Protein AF-A0A3R6ZWA8-F1 (afdb_monomer_lite)

Radius of gyration: 24.67 Å; chains: 1; bounding box: 67×27×70 Å

Sequence (132 aa):
EDQVEAARVEEAARVAAIAKQYEAEERKEELREALIERLQRSRCIEYLNSHHPLCNQCPIAGVCPGFQRDEIDPQLCQQCLHIKQSHNGQHRESNKAMGLDELQVLLERLHVTDDDLDLYIPDDELLIESRK

Structure (mmCIF, N/CA/C/O backbone):
data_AF-A0A3R6ZWA8-F1
#
_entry.id   AF-A0A3R6ZWA8-F1
#
loop_
_atom_site.group_PDB
_atom_site.id
_atom_site.type_symbol
_atom_site.label_atom_id
_atom_site.label_alt_id
_atom_site.label_comp_id
_atom_site.label_asym_id
_atom_site.label_entity_id
_atom_site.label_seq_id
_atom_site.pdbx_PDB_ins_code
_atom_site.Cartn_x
_atom_site.Cartn_y
_atom_site.Cartn_z
_atom_site.occupancy
_atom_site.B_iso_or_equiv
_atom_site.auth_seq_id
_atom_site.auth_comp_id
_atom_site.auth_asym_id
_atom_site.auth_atom_id
_atom_site.pdbx_PDB_model_num
ATOM 1 N N . GLU A 1 1 ? -38.901 3.199 45.612 1.00 59.00 1 GLU A N 1
ATOM 2 C CA . GLU A 1 1 ? -38.756 3.793 44.267 1.00 59.00 1 GLU A CA 1
ATOM 3 C C . GLU A 1 1 ? -37.300 4.187 44.008 1.00 59.00 1 GLU A C 1
ATOM 5 O O . GLU A 1 1 ? -36.741 3.699 43.036 1.00 59.00 1 GLU A O 1
ATOM 10 N N . ASP A 1 2 ? -36.630 4.864 44.946 1.00 65.00 2 ASP A N 1
ATOM 11 C CA . ASP A 1 2 ? -35.209 5.267 44.834 1.00 65.00 2 ASP A CA 1
ATOM 12 C C . ASP A 1 2 ? -34.190 4.149 44.532 1.00 65.00 2 ASP A C 1
ATOM 14 O O . ASP A 1 2 ? -33.236 4.369 43.792 1.00 65.00 2 ASP A O 1
ATOM 18 N N . GLN A 1 3 ? -34.375 2.932 45.058 1.00 69.75 3 GLN A N 1
ATOM 19 C CA . GLN A 1 3 ? -33.438 1.821 44.805 1.00 69.75 3 GLN A CA 1
ATOM 20 C C . GLN A 1 3 ? -33.517 1.277 43.370 1.00 69.75 3 GLN A C 1
ATOM 22 O O . GLN A 1 3 ? -32.524 0.785 42.843 1.00 69.75 3 GLN A O 1
ATOM 27 N N . VAL A 1 4 ? -34.687 1.373 42.730 1.00 75.75 4 VAL A N 1
ATOM 28 C CA . VAL A 1 4 ? -34.885 0.922 41.343 1.00 75.75 4 VAL A CA 1
ATOM 29 C C . VAL A 1 4 ? -34.286 1.942 40.376 1.00 75.75 4 VAL A C 1
ATOM 31 O O . VAL A 1 4 ? -33.677 1.560 39.380 1.00 75.75 4 VAL A O 1
ATOM 34 N N 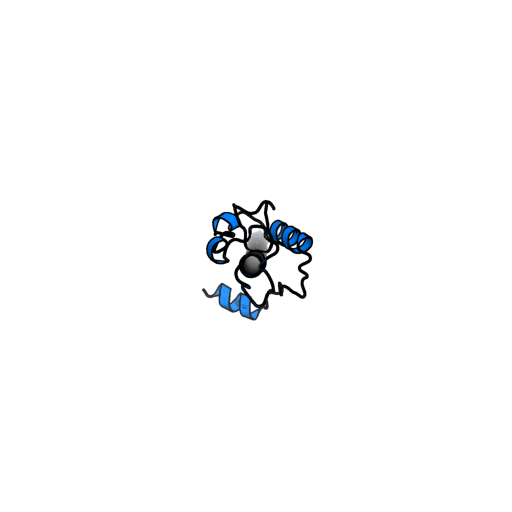. GLU A 1 5 ? -34.400 3.230 40.700 1.00 74.25 5 GLU A N 1
ATOM 35 C CA . GLU A 1 5 ? -33.794 4.308 39.918 1.00 74.25 5 GLU A CA 1
ATOM 36 C C . GLU A 1 5 ? -32.261 4.290 40.027 1.00 74.25 5 GLU A C 1
ATOM 38 O O . GLU A 1 5 ? -31.568 4.357 39.015 1.00 74.25 5 GLU A O 1
ATOM 43 N N . ALA A 1 6 ? -31.714 4.080 41.230 1.00 76.62 6 ALA A N 1
ATOM 44 C CA . ALA A 1 6 ? -30.271 3.931 41.431 1.00 76.62 6 ALA A CA 1
ATOM 45 C C . ALA A 1 6 ? -29.688 2.726 40.667 1.00 76.62 6 ALA A C 1
ATOM 47 O O . ALA A 1 6 ? -28.643 2.852 40.029 1.00 76.62 6 ALA A O 1
ATOM 48 N N . ALA A 1 7 ? -30.385 1.583 40.671 1.00 77.12 7 ALA A N 1
ATOM 49 C CA . ALA A 1 7 ? -29.972 0.398 39.918 1.00 77.12 7 ALA A CA 1
ATOM 50 C C . ALA A 1 7 ? -29.981 0.640 38.398 1.00 77.12 7 ALA A C 1
ATOM 52 O O . ALA A 1 7 ? -29.051 0.230 37.708 1.00 77.12 7 ALA A O 1
ATOM 53 N N . ARG A 1 8 ? -30.982 1.364 37.874 1.00 83.12 8 ARG A N 1
ATOM 54 C CA . ARG A 1 8 ? -31.050 1.740 36.451 1.00 83.12 8 ARG A CA 1
ATOM 55 C C . ARG A 1 8 ? -29.919 2.676 36.035 1.00 83.12 8 ARG A C 1
ATOM 57 O O . ARG A 1 8 ? -29.362 2.507 34.954 1.00 83.12 8 ARG A O 1
ATOM 64 N N . VAL A 1 9 ? -29.565 3.643 36.881 1.00 84.88 9 VAL A N 1
ATOM 65 C CA . VAL A 1 9 ? -28.446 4.562 36.622 1.00 84.88 9 VAL A CA 1
ATOM 66 C C . VAL A 1 9 ? -27.108 3.817 36.640 1.00 84.88 9 VAL A C 1
ATOM 68 O O . VAL A 1 9 ? -26.272 4.054 35.768 1.00 84.88 9 VAL A O 1
ATOM 71 N N . GLU A 1 10 ? -26.903 2.888 37.579 1.00 83.12 10 GLU A N 1
ATOM 72 C CA . GLU A 1 10 ? -25.687 2.065 37.623 1.00 83.12 10 GLU A CA 1
ATOM 73 C C . GLU A 1 10 ? -25.583 1.135 36.404 1.00 83.12 10 GLU A C 1
ATOM 75 O O . GLU A 1 10 ? -24.516 1.016 35.801 1.00 83.12 10 GLU A O 1
ATOM 80 N N . GLU A 1 11 ? -26.690 0.515 35.993 1.00 84.38 11 GLU A N 1
ATOM 81 C CA . GLU A 1 11 ? -26.741 -0.332 34.801 1.00 84.38 11 GLU A CA 1
ATOM 82 C C . GLU A 1 11 ? -26.462 0.473 33.524 1.00 84.38 11 GLU A C 1
ATOM 84 O O . GLU A 1 11 ? -25.617 0.074 32.721 1.00 84.38 11 GLU A O 1
ATOM 89 N N . ALA A 1 12 ? -27.062 1.657 33.376 1.00 88.31 12 ALA A N 1
ATOM 90 C CA . ALA A 1 12 ? -26.775 2.562 32.265 1.00 88.31 12 ALA A CA 1
ATOM 91 C C . ALA A 1 12 ? -25.298 3.000 32.239 1.00 88.31 12 ALA A C 1
ATOM 93 O O . ALA A 1 12 ? -24.682 3.033 31.173 1.00 88.31 12 ALA A O 1
ATOM 94 N N . ALA A 1 13 ? -24.701 3.281 33.403 1.00 88.25 13 ALA A N 1
ATOM 95 C CA . ALA A 1 13 ? -23.284 3.625 33.509 1.00 88.25 13 ALA A CA 1
ATOM 96 C C . ALA A 1 13 ? -22.370 2.452 33.113 1.00 88.25 13 ALA A C 1
ATOM 98 O O . ALA A 1 13 ? -21.368 2.660 32.426 1.00 88.25 13 ALA A O 1
ATOM 99 N N . ARG A 1 14 ? -22.722 1.216 33.493 1.00 86.19 14 ARG A N 1
ATOM 100 C CA . ARG A 1 14 ? -21.995 0.005 33.079 1.00 86.19 14 ARG A CA 1
ATOM 101 C C . ARG A 1 14 ? -22.095 -0.227 31.575 1.00 86.19 14 ARG A C 1
ATOM 103 O O . ARG A 1 14 ? -21.071 -0.461 30.942 1.00 86.19 14 ARG A O 1
ATOM 110 N N . VAL A 1 15 ? -23.289 -0.110 30.995 1.00 90.75 15 VAL A N 1
ATOM 111 C CA . VAL A 1 15 ? -23.496 -0.244 29.543 1.00 90.75 15 VAL A CA 1
ATOM 112 C C . VAL A 1 15 ? -22.692 0.810 28.779 1.00 90.75 15 VAL A C 1
ATOM 114 O O . VAL A 1 15 ? -22.002 0.474 27.820 1.00 90.75 15 VAL A O 1
ATOM 117 N N . ALA A 1 16 ? -22.696 2.064 29.238 1.00 89.00 16 ALA A N 1
ATOM 118 C CA . ALA A 1 16 ? -21.908 3.131 28.626 1.00 89.00 16 ALA A CA 1
ATOM 119 C C . ALA A 1 16 ? -20.390 2.893 28.746 1.00 89.00 16 ALA A C 1
ATOM 121 O O . ALA A 1 16 ? -19.644 3.157 27.802 1.00 89.00 16 ALA A O 1
ATOM 122 N N . ALA A 1 17 ? -19.918 2.372 29.884 1.00 88.44 17 ALA A N 1
ATOM 123 C CA . ALA A 1 17 ? -18.510 2.029 30.074 1.00 88.44 17 ALA A CA 1
ATOM 124 C C . ALA A 1 17 ? -18.064 0.892 29.142 1.00 88.44 17 ALA A C 1
ATOM 126 O O . ALA A 1 17 ? -16.982 0.971 28.562 1.00 88.44 17 ALA A O 1
ATOM 127 N N . ILE A 1 18 ? -18.910 -0.126 28.967 1.00 89.56 18 ILE A N 1
ATOM 128 C CA . ILE A 1 18 ? -18.672 -1.241 28.045 1.00 89.56 18 ILE A CA 1
ATOM 129 C C . ILE A 1 18 ? -18.631 -0.735 26.598 1.00 89.56 18 ILE A C 1
ATOM 131 O O . ILE A 1 18 ? -17.671 -1.019 25.888 1.00 89.56 18 ILE A O 1
ATOM 135 N N . ALA A 1 19 ? -19.609 0.072 26.176 1.00 90.62 19 ALA A N 1
ATOM 136 C CA . ALA A 1 19 ? -19.637 0.650 24.830 1.00 90.62 19 ALA A CA 1
ATOM 137 C C . ALA A 1 19 ? -18.364 1.458 24.529 1.00 90.62 19 ALA A C 1
ATOM 139 O O . ALA A 1 19 ? -17.725 1.261 23.500 1.00 90.62 19 ALA A O 1
ATOM 140 N N . LYS A 1 20 ? -17.925 2.287 25.482 1.00 89.75 20 LYS A N 1
ATOM 141 C CA . LYS A 1 20 ? -16.689 3.065 25.353 1.00 89.75 20 LYS A CA 1
ATOM 142 C C . LYS A 1 20 ? -15.435 2.190 25.243 1.00 89.75 20 LYS A C 1
ATOM 144 O O . LYS A 1 20 ? -14.480 2.588 24.581 1.00 89.75 20 LYS A O 1
ATOM 149 N N . GLN A 1 21 ? -15.402 1.036 25.912 1.00 86.50 21 GLN A N 1
ATOM 150 C CA . GLN A 1 21 ? -14.295 0.088 25.770 1.00 86.50 21 GLN A CA 1
ATOM 151 C C . GLN A 1 21 ? -14.280 -0.547 24.380 1.00 86.50 21 GLN A C 1
ATOM 153 O O . GLN A 1 21 ? -13.218 -0.585 23.767 1.00 86.50 21 GLN A O 1
ATOM 158 N N . TYR A 1 22 ? -15.435 -0.971 23.864 1.00 91.31 22 TYR A N 1
ATOM 159 C CA . TYR A 1 22 ? -15.530 -1.512 22.507 1.00 91.31 22 TYR A CA 1
ATOM 160 C C . TYR A 1 22 ? -15.108 -0.490 21.448 1.00 91.31 22 TYR A C 1
ATOM 162 O O . TYR A 1 22 ? -14.252 -0.802 20.630 1.00 91.31 22 TYR A O 1
ATOM 170 N N . GLU A 1 23 ? -15.599 0.751 21.527 1.00 91.00 23 GLU A N 1
ATOM 171 C CA . GLU A 1 23 ? -15.187 1.822 20.607 1.00 91.00 23 GLU A CA 1
ATOM 172 C C . GLU A 1 23 ? -13.674 2.096 20.658 1.00 91.00 23 GLU A C 1
ATOM 174 O O . GLU A 1 23 ? -13.062 2.460 19.656 1.00 91.00 23 GLU A O 1
ATOM 179 N N . ALA A 1 24 ? -13.053 1.973 21.835 1.00 88.00 24 ALA A N 1
ATOM 180 C CA . ALA A 1 24 ? -11.618 2.187 21.980 1.00 88.00 24 ALA A CA 1
ATOM 181 C C . ALA A 1 24 ? -10.791 1.049 21.364 1.00 88.00 24 ALA A C 1
ATOM 183 O O . ALA A 1 24 ? -9.708 1.319 20.848 1.00 88.00 24 ALA A O 1
ATOM 184 N N . GLU A 1 25 ? -11.270 -0.194 21.427 1.00 88.38 25 GLU A N 1
ATOM 185 C CA . GLU A 1 25 ? -10.618 -1.336 20.779 1.00 88.38 25 GLU A CA 1
ATOM 186 C C . GLU A 1 25 ? -10.812 -1.310 19.259 1.00 88.38 25 GLU A C 1
ATOM 188 O O . GLU A 1 25 ? -9.832 -1.460 18.536 1.00 88.38 25 GLU A O 1
ATOM 193 N N . GLU A 1 26 ? -12.015 -0.992 18.774 1.00 90.12 26 GLU A N 1
ATOM 194 C CA . GLU A 1 26 ? -12.303 -0.845 17.339 1.00 90.12 26 GLU A CA 1
ATOM 195 C C . GLU A 1 26 ? -11.378 0.195 16.689 1.00 90.12 26 GLU A C 1
ATOM 197 O O . GLU A 1 26 ? -10.696 -0.091 15.710 1.00 90.12 26 GLU A O 1
ATOM 202 N N . ARG A 1 27 ? -11.209 1.368 17.316 1.00 87.44 27 ARG A N 1
ATOM 203 C CA . ARG A 1 27 ? -10.265 2.387 16.819 1.00 87.44 27 ARG A CA 1
ATOM 204 C C . ARG A 1 27 ? -8.811 1.921 16.805 1.00 87.44 27 ARG A C 1
ATOM 206 O O . ARG A 1 27 ? -8.032 2.386 15.976 1.00 87.44 27 ARG A O 1
ATOM 213 N N . LYS A 1 28 ? -8.392 1.074 17.752 1.00 87.12 28 LYS A N 1
ATOM 214 C CA . LYS A 1 28 ? -7.022 0.529 17.749 1.00 87.12 28 LYS A CA 1
ATOM 215 C C . LYS A 1 28 ? -6.831 -0.443 16.593 1.00 87.12 28 LYS A C 1
ATOM 217 O O . LYS A 1 28 ? -5.755 -0.451 16.001 1.00 87.12 28 LYS A O 1
ATOM 222 N N . GLU A 1 29 ? -7.847 -1.245 16.300 1.00 88.19 29 GLU A N 1
ATOM 223 C CA . GLU A 1 29 ? -7.842 -2.182 15.184 1.00 88.19 29 GLU A CA 1
ATOM 224 C C . GLU A 1 29 ? -7.799 -1.436 13.846 1.00 88.19 29 GLU A C 1
ATOM 226 O O . GLU A 1 29 ? -6.872 -1.662 13.073 1.00 88.19 29 GLU A O 1
ATOM 231 N N . GLU A 1 30 ? -8.658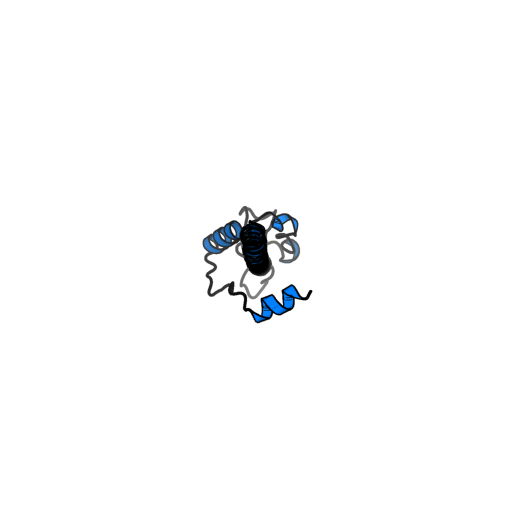 -0.430 13.648 1.00 89.12 30 GLU A N 1
ATOM 232 C CA . GLU A 1 30 ? -8.639 0.439 12.460 1.00 89.12 30 GLU A CA 1
ATOM 233 C C . GLU A 1 30 ? -7.265 1.096 12.237 1.00 89.12 30 GLU A C 1
ATOM 235 O O . GLU A 1 30 ? -6.740 1.131 11.122 1.00 89.12 30 GLU A O 1
ATOM 240 N N . LEU A 1 31 ? -6.641 1.610 13.304 1.00 88.81 31 LEU A N 1
ATOM 241 C CA . LEU A 1 31 ? -5.304 2.205 13.222 1.00 88.81 31 LEU A CA 1
ATOM 242 C C . LEU A 1 31 ? -4.230 1.174 12.863 1.00 88.81 31 LEU A C 1
ATOM 244 O O . LEU A 1 31 ? -3.288 1.503 12.138 1.00 88.81 31 LEU A O 1
ATOM 248 N N . ARG A 1 32 ? -4.350 -0.057 13.371 1.00 88.94 32 ARG A N 1
ATOM 249 C CA . ARG A 1 32 ? -3.424 -1.148 13.056 1.00 88.94 32 ARG A CA 1
ATOM 250 C C . ARG A 1 32 ? -3.552 -1.554 11.592 1.00 88.94 32 ARG A C 1
ATOM 252 O O . ARG A 1 32 ? -2.530 -1.663 10.920 1.00 88.94 32 ARG A O 1
ATOM 259 N N . GLU A 1 33 ? -4.770 -1.732 11.094 1.00 90.06 33 GLU A N 1
ATOM 260 C CA . GLU A 1 33 ? -5.032 -2.064 9.690 1.00 90.06 33 GLU A CA 1
ATOM 261 C C . GLU A 1 33 ? -4.517 -0.970 8.751 1.00 90.06 33 GLU A C 1
ATOM 263 O O . GLU A 1 33 ? -3.777 -1.259 7.811 1.00 90.06 33 GLU A O 1
ATOM 268 N N . ALA A 1 34 ? -4.794 0.300 9.064 1.00 89.06 34 ALA A N 1
ATOM 269 C CA . ALA A 1 34 ? -4.296 1.430 8.285 1.00 89.06 34 ALA A CA 1
ATOM 270 C C . ALA A 1 34 ? -2.757 1.501 8.261 1.00 89.06 34 ALA A C 1
ATOM 272 O O . ALA A 1 34 ? -2.158 1.891 7.253 1.00 89.06 34 ALA A O 1
ATOM 273 N N . LEU A 1 35 ? -2.094 1.128 9.362 1.00 89.75 35 LEU A N 1
ATOM 274 C CA . LEU A 1 35 ? -0.635 1.056 9.425 1.00 89.75 35 LEU A CA 1
ATOM 275 C C . LEU A 1 35 ? -0.088 -0.087 8.560 1.00 89.75 35 LEU A C 1
ATOM 277 O O . LEU A 1 35 ? 0.859 0.138 7.806 1.00 89.75 35 LEU A O 1
ATOM 281 N N . ILE A 1 36 ? -0.693 -1.276 8.637 1.00 91.69 36 ILE A N 1
ATOM 282 C CA . ILE A 1 36 ? -0.328 -2.432 7.805 1.00 91.69 36 ILE A CA 1
ATOM 283 C C . ILE A 1 36 ? -0.451 -2.066 6.326 1.00 91.69 36 ILE A C 1
ATOM 285 O O . ILE A 1 36 ? 0.522 -2.203 5.585 1.00 91.69 36 ILE A O 1
ATOM 289 N N . GLU A 1 37 ? -1.600 -1.526 5.911 1.00 90.62 37 GLU A N 1
ATOM 290 C CA . GLU A 1 37 ? -1.840 -1.139 4.520 1.00 90.62 37 GLU A CA 1
ATOM 291 C C . GLU A 1 37 ? -0.790 -0.123 4.051 1.00 90.62 37 GLU A C 1
ATOM 293 O O . GLU A 1 37 ? -0.194 -0.264 2.981 1.00 90.62 37 GLU A O 1
ATOM 298 N N . ARG A 1 38 ? -0.493 0.891 4.872 1.00 89.25 38 ARG A N 1
ATOM 299 C CA . ARG A 1 38 ? 0.527 1.895 4.556 1.00 89.25 38 ARG A CA 1
ATOM 300 C C . ARG A 1 38 ? 1.911 1.272 4.349 1.00 89.25 38 ARG A C 1
ATOM 302 O O . ARG A 1 38 ? 2.616 1.683 3.424 1.00 89.25 38 ARG A O 1
ATOM 309 N N . LEU A 1 39 ? 2.314 0.329 5.199 1.00 89.94 39 LEU A N 1
ATOM 310 C CA . LEU A 1 39 ? 3.620 -0.328 5.108 1.00 89.94 39 LEU A CA 1
ATOM 311 C C . LEU A 1 39 ? 3.703 -1.240 3.884 1.00 89.94 39 LEU A C 1
ATOM 313 O O . LEU A 1 39 ? 4.666 -1.145 3.121 1.00 89.94 39 LEU A O 1
ATOM 317 N N . GLN A 1 40 ? 2.662 -2.031 3.626 1.00 89.88 40 GLN A N 1
ATOM 318 C CA . GLN A 1 40 ? 2.555 -2.857 2.422 1.00 89.88 40 GLN A CA 1
ATOM 319 C C . GLN A 1 40 ? 2.654 -2.006 1.156 1.00 89.88 40 GLN A C 1
ATOM 321 O O . GLN A 1 40 ? 3.444 -2.302 0.260 1.00 89.88 40 GLN A O 1
ATOM 326 N N . ARG A 1 41 ? 1.938 -0.878 1.112 1.00 87.81 41 ARG A N 1
ATOM 327 C CA . ARG A 1 41 ? 2.031 0.079 0.003 1.00 87.81 41 ARG A CA 1
ATOM 328 C C . ARG A 1 41 ? 3.444 0.626 -0.167 1.00 87.81 41 ARG A C 1
ATOM 330 O O . ARG A 1 41 ? 3.905 0.733 -1.302 1.00 87.81 41 ARG A O 1
ATOM 337 N N . SER A 1 42 ? 4.136 0.955 0.928 1.00 86.06 42 SER A N 1
ATOM 338 C CA . SER A 1 42 ? 5.533 1.407 0.869 1.00 86.06 42 SER A CA 1
ATOM 339 C C . SER A 1 42 ? 6.424 0.355 0.215 1.00 86.06 42 SER A C 1
ATOM 341 O O . SER A 1 42 ? 7.133 0.675 -0.737 1.00 86.06 42 SER A O 1
ATOM 343 N N . ARG A 1 43 ? 6.318 -0.911 0.643 1.00 87.81 43 ARG A N 1
ATOM 344 C CA . ARG A 1 43 ? 7.098 -2.026 0.083 1.00 87.81 43 ARG A CA 1
ATOM 345 C C . ARG A 1 43 ? 6.821 -2.238 -1.405 1.00 87.81 43 ARG A C 1
ATOM 347 O O . ARG A 1 43 ? 7.766 -2.321 -2.189 1.00 87.81 43 ARG A O 1
ATOM 354 N N . CYS A 1 44 ? 5.551 -2.231 -1.819 1.00 85.81 44 CYS A N 1
ATOM 355 C CA . CYS A 1 44 ? 5.176 -2.295 -3.236 1.00 85.81 44 CYS A CA 1
ATOM 356 C C . CYS A 1 44 ? 5.841 -1.175 -4.046 1.00 85.81 44 CYS A C 1
ATOM 358 O O . CYS A 1 44 ? 6.447 -1.418 -5.089 1.00 85.81 44 CYS A O 1
ATOM 360 N N . ILE A 1 45 ? 5.749 0.068 -3.565 1.00 81.56 45 ILE A N 1
ATOM 361 C CA . ILE A 1 45 ? 6.304 1.240 -4.251 1.00 81.56 45 ILE A CA 1
ATOM 362 C C . ILE A 1 45 ? 7.836 1.170 -4.320 1.00 81.56 45 ILE A C 1
ATOM 364 O O . ILE A 1 45 ? 8.421 1.490 -5.357 1.00 81.56 45 ILE A O 1
ATOM 368 N N . GLU A 1 46 ? 8.501 0.761 -3.242 1.00 81.50 46 GLU A N 1
ATOM 369 C CA . GLU A 1 46 ? 9.957 0.596 -3.190 1.00 81.50 46 GLU A CA 1
ATOM 370 C C . GLU A 1 46 ? 10.443 -0.472 -4.172 1.00 81.50 46 GLU A C 1
ATOM 372 O O . GLU A 1 46 ? 11.402 -0.240 -4.919 1.00 81.50 46 GLU A O 1
ATOM 377 N N . TYR A 1 47 ? 9.744 -1.606 -4.242 1.00 83.12 47 TYR A N 1
ATOM 378 C CA . TYR A 1 47 ? 10.052 -2.661 -5.197 1.00 83.12 47 TYR A CA 1
ATOM 379 C C . TYR A 1 47 ? 9.859 -2.200 -6.637 1.00 83.12 47 TYR A C 1
ATOM 381 O O . TYR A 1 47 ? 10.773 -2.359 -7.450 1.00 83.12 47 TYR A O 1
ATOM 389 N N . LEU A 1 48 ? 8.717 -1.577 -6.949 1.00 79.44 48 LEU A N 1
ATOM 390 C CA . LEU A 1 48 ? 8.428 -1.059 -8.285 1.00 79.44 48 LEU A CA 1
ATOM 391 C C . LEU A 1 48 ? 9.468 -0.020 -8.712 1.00 79.44 48 LEU A C 1
ATOM 393 O O . LEU A 1 48 ? 10.001 -0.103 -9.811 1.00 79.44 48 LEU A O 1
ATOM 397 N N . ASN A 1 49 ? 9.854 0.907 -7.833 1.00 75.94 49 ASN A N 1
ATOM 398 C CA . ASN A 1 49 ? 10.931 1.856 -8.130 1.00 75.94 49 ASN A CA 1
ATOM 399 C C . ASN A 1 49 ? 12.286 1.173 -8.385 1.00 75.94 49 ASN A C 1
ATOM 401 O O . ASN A 1 49 ? 13.099 1.691 -9.150 1.00 75.94 49 ASN A O 1
ATOM 405 N N . SER A 1 50 ? 12.552 0.041 -7.735 1.00 76.06 50 SER A N 1
ATOM 406 C CA . SER A 1 50 ? 13.844 -0.644 -7.825 1.00 76.06 50 SER A CA 1
ATOM 407 C C . SER A 1 50 ? 13.953 -1.545 -9.057 1.00 76.06 50 SER A C 1
ATOM 409 O O . SER A 1 50 ? 15.008 -1.578 -9.697 1.00 76.06 50 SER A O 1
ATOM 411 N N . HIS A 1 51 ? 12.866 -2.234 -9.410 1.00 76.31 51 HIS A N 1
ATOM 412 C CA . HIS A 1 51 ? 12.847 -3.291 -10.429 1.00 76.31 51 HIS A CA 1
ATOM 413 C C . HIS A 1 51 ? 12.087 -2.885 -11.697 1.00 76.31 51 HIS A C 1
ATOM 415 O O . HIS A 1 51 ? 12.469 -3.274 -12.800 1.00 76.31 51 HIS A O 1
ATOM 421 N N . HIS A 1 52 ? 11.061 -2.048 -11.551 1.00 74.25 52 HIS A N 1
ATOM 422 C CA . HIS A 1 52 ? 10.104 -1.700 -12.600 1.00 74.25 52 HIS A CA 1
ATOM 423 C C . HIS A 1 52 ? 9.811 -0.188 -12.677 1.00 74.25 52 HIS A C 1
ATOM 425 O O . HIS A 1 52 ? 8.649 0.227 -12.677 1.00 74.25 52 HIS A O 1
ATOM 431 N N . PRO A 1 53 ? 10.838 0.679 -12.721 1.00 70.94 53 PRO A N 1
ATOM 432 C CA . PRO A 1 53 ? 10.639 2.103 -12.493 1.00 70.94 53 PRO A CA 1
ATOM 433 C C . PRO A 1 53 ? 9.853 2.768 -13.621 1.00 70.94 53 PRO A C 1
ATOM 435 O O . PRO A 1 53 ? 10.094 2.516 -14.797 1.00 70.94 53 PRO A O 1
ATOM 438 N N . LEU A 1 54 ? 8.952 3.686 -13.290 1.00 69.88 54 LEU A N 1
ATOM 439 C CA . LEU A 1 54 ? 8.169 4.389 -14.303 1.00 69.88 54 LEU A CA 1
ATOM 440 C C . LEU A 1 54 ? 9.056 5.290 -15.190 1.00 69.88 54 LEU A C 1
ATOM 442 O O . LEU A 1 54 ? 10.011 5.921 -14.731 1.00 69.88 54 LEU A O 1
ATOM 446 N N . CYS A 1 55 ? 8.744 5.330 -16.487 1.00 69.44 55 CYS A N 1
ATOM 447 C CA . CYS A 1 55 ? 9.432 6.172 -17.459 1.00 69.44 55 CYS A CA 1
ATOM 448 C C . CYS A 1 55 ? 8.411 6.869 -18.359 1.00 69.44 55 CYS A C 1
ATOM 450 O O . CYS A 1 55 ? 7.792 6.237 -19.209 1.00 69.44 55 CYS A O 1
ATOM 452 N N . ASN A 1 56 ? 8.292 8.190 -18.237 1.00 67.50 56 ASN A N 1
ATOM 453 C CA . ASN A 1 56 ? 7.409 9.012 -19.083 1.00 67.50 56 ASN A CA 1
ATOM 454 C C . ASN A 1 56 ? 7.763 9.010 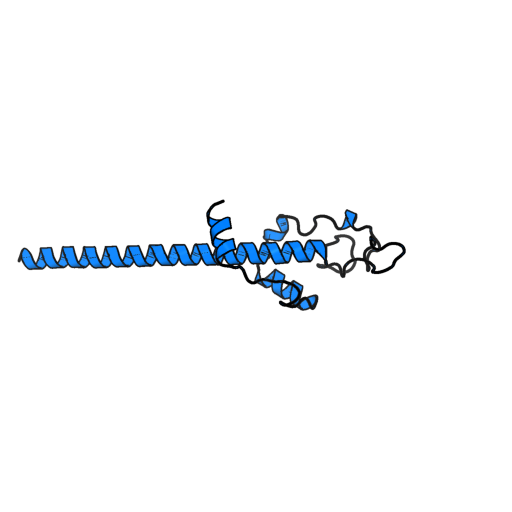-20.582 1.00 67.50 56 ASN A C 1
ATOM 456 O O . ASN A 1 56 ? 7.021 9.556 -21.393 1.00 67.50 56 ASN A O 1
ATOM 460 N N . GLN A 1 57 ? 8.922 8.461 -20.945 1.00 67.56 57 GLN A N 1
ATOM 461 C CA . GLN A 1 57 ? 9.387 8.344 -22.327 1.00 67.56 57 GLN A CA 1
ATOM 462 C C . GLN A 1 57 ? 9.306 6.902 -22.840 1.00 67.56 57 GLN A C 1
ATOM 464 O O . GLN A 1 57 ? 9.602 6.655 -24.008 1.00 67.56 57 GLN A O 1
ATOM 469 N N . CYS A 1 58 ? 8.924 5.945 -21.986 1.00 67.44 58 CYS A N 1
ATOM 470 C CA . CYS A 1 58 ? 8.698 4.581 -22.431 1.00 67.44 58 CYS A CA 1
ATOM 471 C C . CYS A 1 58 ? 7.422 4.508 -23.281 1.00 67.44 58 CYS A C 1
ATOM 473 O O . CYS A 1 58 ? 6.404 5.094 -22.914 1.00 67.44 58 CYS A O 1
ATOM 475 N N . PRO A 1 59 ? 7.443 3.732 -24.378 1.00 65.62 59 PRO A N 1
ATOM 476 C CA . PRO A 1 59 ? 6.248 3.470 -25.178 1.00 65.62 59 PRO A CA 1
ATOM 477 C C . PRO A 1 59 ? 5.212 2.618 -24.424 1.00 65.62 59 PRO A C 1
ATOM 479 O O . PRO A 1 59 ? 4.042 2.600 -24.798 1.00 65.62 59 PRO A O 1
ATOM 482 N N . ILE A 1 60 ? 5.629 1.925 -23.358 1.00 64.81 60 ILE A N 1
ATOM 483 C CA . ILE A 1 60 ? 4.740 1.193 -22.453 1.00 64.81 60 ILE A CA 1
ATOM 484 C C . ILE A 1 60 ? 4.235 2.160 -21.383 1.00 64.81 60 ILE A C 1
ATOM 486 O O . ILE A 1 60 ? 4.997 2.622 -20.533 1.00 64.81 60 ILE A O 1
ATOM 490 N N . ALA A 1 61 ? 2.937 2.450 -21.427 1.00 55.91 61 ALA A N 1
ATOM 491 C CA . ALA A 1 61 ? 2.272 3.222 -20.393 1.00 55.91 61 ALA A CA 1
ATOM 492 C C . ALA A 1 61 ? 2.215 2.418 -19.084 1.00 55.91 61 ALA A C 1
ATOM 494 O O . ALA A 1 61 ? 1.715 1.295 -19.054 1.00 55.91 61 ALA A O 1
ATOM 495 N N . GLY A 1 62 ? 2.693 3.017 -17.995 1.00 58.12 62 GLY A N 1
ATOM 496 C CA . GLY A 1 62 ? 2.423 2.557 -16.632 1.00 58.12 62 GLY A CA 1
ATOM 497 C C . GLY A 1 62 ? 3.564 1.816 -15.943 1.00 58.12 62 GLY A C 1
ATOM 498 O O . GLY A 1 62 ? 3.748 2.047 -14.754 1.00 58.12 62 GLY A O 1
ATOM 499 N N . VAL A 1 63 ? 4.360 0.988 -16.635 1.00 62.72 63 VAL A N 1
ATOM 500 C CA . VAL A 1 63 ? 5.459 0.243 -15.988 1.00 62.72 63 VAL A CA 1
ATOM 501 C C . VAL A 1 63 ? 6.598 -0.095 -16.951 1.00 62.72 63 VAL A C 1
ATOM 503 O O . VAL A 1 63 ? 6.366 -0.588 -18.054 1.00 62.72 63 VAL A O 1
ATOM 506 N N . CYS A 1 64 ? 7.844 0.133 -16.529 1.00 68.75 64 CYS A N 1
ATOM 507 C CA . CYS A 1 64 ? 9.028 -0.297 -17.271 1.00 68.75 64 CYS A CA 1
ATOM 508 C C . CYS A 1 64 ? 9.360 -1.774 -16.984 1.00 68.75 64 CYS A C 1
ATOM 510 O O . CYS A 1 64 ? 9.377 -2.173 -15.819 1.00 68.75 64 CYS A O 1
ATOM 512 N N . PRO A 1 65 ? 9.726 -2.583 -17.996 1.00 70.25 65 PRO A N 1
ATOM 513 C CA . PRO A 1 65 ? 10.167 -3.969 -17.791 1.00 70.25 65 PRO A CA 1
ATOM 514 C C . PRO A 1 65 ? 11.569 -4.095 -17.162 1.00 70.25 65 PRO A C 1
ATOM 516 O O . PRO A 1 65 ? 12.083 -5.201 -17.022 1.00 70.25 65 PRO A O 1
ATOM 519 N N . GLY A 1 66 ? 12.191 -2.977 -16.779 1.00 72.44 66 GLY A N 1
ATOM 520 C CA . GLY A 1 66 ? 13.481 -2.940 -16.099 1.00 72.44 66 GLY A CA 1
ATOM 521 C C . GLY A 1 66 ? 14.655 -2.661 -17.039 1.00 72.44 66 GLY A C 1
ATOM 522 O O . GLY A 1 66 ? 14.501 -2.121 -18.140 1.00 72.44 66 GLY A O 1
ATOM 523 N N . PHE A 1 67 ? 15.856 -3.001 -16.575 1.00 76.31 67 PHE A N 1
ATOM 524 C CA . PHE A 1 67 ? 17.120 -2.696 -17.249 1.00 76.31 67 PHE A CA 1
ATOM 525 C C . PHE A 1 67 ? 17.701 -3.917 -17.959 1.00 76.31 67 PHE A C 1
ATOM 527 O O . PHE A 1 67 ? 17.362 -5.064 -17.649 1.00 76.31 67 PHE A O 1
ATOM 534 N N . GLN A 1 68 ? 18.535 -3.676 -18.967 1.00 74.62 68 GLN A N 1
ATOM 535 C CA . GLN A 1 68 ? 19.232 -4.730 -19.689 1.00 74.62 68 GLN A CA 1
ATOM 536 C C . GLN A 1 68 ? 20.104 -5.541 -18.721 1.00 74.62 68 GLN A C 1
ATOM 538 O O . GLN A 1 68 ? 20.717 -4.996 -17.808 1.00 74.62 68 GLN A O 1
ATOM 543 N N . ARG A 1 69 ? 20.140 -6.864 -18.916 1.00 67.12 69 ARG A N 1
ATOM 544 C CA . ARG A 1 69 ? 20.980 -7.792 -18.136 1.00 67.12 69 ARG A CA 1
ATOM 545 C C . ARG A 1 69 ? 22.400 -7.934 -18.706 1.00 67.12 69 ARG A C 1
ATOM 547 O O . ARG A 1 69 ? 23.138 -8.799 -18.255 1.00 67.12 69 ARG A O 1
ATOM 554 N N . ASP A 1 70 ? 22.734 -7.154 -19.731 1.00 66.69 70 ASP A N 1
ATOM 555 C CA . ASP A 1 70 ? 23.965 -7.302 -20.507 1.00 66.69 70 ASP A CA 1
ATOM 556 C C . ASP A 1 70 ? 25.200 -6.853 -19.707 1.00 66.69 70 ASP A C 1
ATOM 558 O O . ASP A 1 70 ? 25.116 -5.927 -18.898 1.00 66.69 70 ASP A O 1
ATOM 562 N N . GLU A 1 71 ? 26.351 -7.489 -19.943 1.00 58.28 71 GLU A N 1
ATOM 563 C CA . GLU A 1 71 ? 27.606 -7.194 -19.224 1.00 58.28 71 GLU A CA 1
ATOM 564 C C . GLU A 1 71 ? 28.199 -5.832 -19.614 1.00 58.28 71 GLU A C 1
ATOM 566 O O . GLU A 1 71 ? 29.013 -5.271 -18.881 1.00 58.28 71 GLU A O 1
ATOM 571 N N . ILE A 1 72 ? 27.789 -5.302 -20.769 1.00 62.56 72 ILE A N 1
ATOM 572 C CA . ILE A 1 72 ? 28.368 -4.098 -21.369 1.00 62.56 72 ILE A CA 1
ATOM 573 C C . ILE A 1 72 ? 27.733 -2.825 -20.795 1.00 62.56 72 ILE A C 1
ATOM 575 O O . ILE A 1 72 ? 28.463 -1.892 -20.479 1.00 62.56 72 ILE A O 1
ATOM 579 N N . ASP A 1 73 ? 26.406 -2.787 -20.617 1.00 60.19 73 ASP A N 1
ATOM 580 C CA . ASP A 1 73 ? 25.700 -1.608 -20.090 1.00 60.19 73 ASP A CA 1
ATOM 581 C C . ASP A 1 73 ? 24.382 -1.982 -19.368 1.00 60.19 73 ASP A C 1
ATOM 583 O O . ASP A 1 73 ? 23.278 -1.725 -19.863 1.00 60.19 73 ASP A O 1
ATOM 587 N N . PRO A 1 74 ? 24.447 -2.520 -18.133 1.00 64.50 74 PRO A N 1
ATOM 588 C CA . PRO A 1 74 ? 23.262 -2.907 -17.353 1.00 64.50 74 PRO A CA 1
ATOM 589 C C . PRO A 1 74 ? 22.423 -1.709 -16.862 1.00 64.50 74 PRO A C 1
ATOM 591 O O . PRO A 1 74 ? 21.496 -1.858 -16.067 1.00 64.50 74 PRO A O 1
ATOM 594 N N . GLN A 1 75 ? 22.764 -0.489 -17.287 1.00 72.12 75 GLN A N 1
ATOM 595 C CA . GLN A 1 75 ? 22.104 0.748 -16.873 1.00 72.12 75 GLN A CA 1
ATOM 596 C C . GLN A 1 75 ? 21.029 1.227 -17.854 1.00 72.12 75 GLN A C 1
ATOM 598 O O . GLN A 1 75 ? 20.325 2.184 -17.524 1.00 72.12 75 GLN A O 1
ATOM 603 N N . LEU A 1 76 ? 20.889 0.608 -19.032 1.00 76.31 76 LEU A N 1
ATOM 604 C CA . LEU A 1 76 ? 19.899 1.011 -20.034 1.00 76.31 76 LEU A CA 1
ATOM 605 C C . LEU A 1 76 ? 18.586 0.250 -19.867 1.00 76.31 76 LEU A C 1
ATOM 607 O O . LEU A 1 76 ? 18.570 -0.953 -19.621 1.00 76.31 76 LEU A O 1
ATOM 611 N N . CYS A 1 77 ? 17.465 0.951 -19.998 1.00 77.62 77 CYS A N 1
ATOM 612 C CA . CYS A 1 77 ? 16.142 0.334 -19.998 1.00 77.62 77 CYS A CA 1
ATOM 613 C C . CYS A 1 77 ? 15.956 -0.591 -21.201 1.00 77.62 77 CYS A C 1
ATOM 615 O O . CYS A 1 77 ? 16.329 -0.240 -22.317 1.00 77.62 77 CYS A O 1
ATOM 617 N N . GLN A 1 78 ? 15.302 -1.737 -20.999 1.00 77.06 78 GLN A N 1
ATOM 618 C CA . GLN A 1 78 ? 15.063 -2.716 -22.065 1.00 77.06 78 GLN A CA 1
ATOM 619 C C . GLN A 1 78 ? 14.168 -2.198 -23.204 1.00 77.06 78 GLN A C 1
ATOM 621 O O . GLN A 1 78 ? 14.185 -2.778 -24.284 1.00 77.06 78 GLN A O 1
ATOM 626 N N . GLN A 1 79 ? 13.386 -1.135 -22.976 1.00 78.38 79 GLN A N 1
ATOM 627 C CA . GLN A 1 79 ? 12.423 -0.611 -23.954 1.00 78.38 79 GLN A CA 1
ATOM 628 C C . GLN A 1 79 ? 12.787 0.760 -24.515 1.00 78.38 79 GLN A C 1
ATOM 630 O O . GLN A 1 79 ? 12.815 0.932 -25.729 1.00 78.38 79 GLN A O 1
ATOM 635 N N . CYS A 1 80 ? 13.059 1.750 -23.662 1.00 76.56 80 CYS A N 1
ATOM 636 C CA . CYS A 1 80 ? 13.390 3.101 -24.126 1.00 76.56 80 CYS A CA 1
ATOM 637 C C . CYS A 1 80 ? 14.893 3.339 -24.310 1.00 76.56 80 CYS A C 1
ATOM 639 O O . CYS A 1 80 ? 15.267 4.398 -24.802 1.00 76.56 80 CYS A O 1
ATOM 641 N N . LEU A 1 81 ? 15.751 2.391 -23.902 1.00 77.94 81 LEU A N 1
ATOM 642 C CA . LEU A 1 81 ? 17.217 2.487 -23.962 1.00 77.94 81 LEU A CA 1
ATOM 643 C C . LEU A 1 81 ? 17.806 3.718 -23.249 1.00 77.94 81 LEU A C 1
ATOM 645 O O . LEU A 1 81 ? 18.964 4.067 -23.460 1.00 77.94 81 LEU A O 1
ATOM 649 N N . HIS A 1 82 ? 17.039 4.377 -22.378 1.00 77.00 82 HIS A N 1
ATOM 650 C CA . HIS A 1 82 ? 17.545 5.458 -21.539 1.00 77.00 82 HIS A CA 1
ATOM 651 C C . HIS A 1 82 ? 18.219 4.921 -20.282 1.00 77.00 82 HIS A C 1
ATOM 653 O O . HIS A 1 82 ? 17.864 3.859 -19.762 1.00 77.00 82 HIS A O 1
ATOM 659 N N . ILE A 1 83 ? 19.154 5.712 -19.761 1.00 76.88 83 ILE A N 1
ATOM 660 C CA . ILE A 1 83 ? 19.888 5.403 -18.537 1.00 76.88 83 ILE A CA 1
ATOM 661 C C . ILE A 1 83 ? 18.953 5.322 -17.320 1.00 76.88 83 ILE A C 1
ATOM 663 O O . ILE A 1 83 ? 17.937 6.018 -17.227 1.00 76.88 83 ILE A O 1
ATOM 667 N N . LYS A 1 84 ? 19.330 4.510 -16.330 1.00 73.00 84 LYS A N 1
ATOM 668 C CA . LYS A 1 84 ? 18.616 4.335 -15.053 1.00 73.00 84 LYS A CA 1
ATOM 669 C C . LYS A 1 84 ? 18.309 5.645 -14.336 1.00 73.00 84 LYS A C 1
ATOM 671 O O . LYS A 1 84 ? 17.248 5.787 -13.744 1.00 73.00 84 LYS A O 1
ATOM 676 N N . GLN A 1 85 ? 19.172 6.649 -14.461 1.00 72.44 85 GLN A N 1
ATOM 677 C CA . GLN A 1 85 ? 18.927 7.965 -13.865 1.00 72.44 85 GLN A CA 1
ATOM 678 C C . GLN A 1 85 ? 17.693 8.671 -14.448 1.00 72.44 85 GLN A C 1
ATOM 680 O O . GLN A 1 85 ? 16.999 9.376 -13.721 1.00 72.44 85 GLN A O 1
ATOM 685 N N . SER A 1 86 ? 17.357 8.426 -15.717 1.00 69.19 86 SER A N 1
ATOM 686 C CA . SER A 1 86 ? 16.128 8.924 -16.354 1.00 69.19 86 SER A CA 1
ATOM 687 C C . SER A 1 86 ? 14.860 8.222 -15.847 1.00 69.19 86 SER A C 1
ATOM 689 O O . SER A 1 86 ? 13.754 8.684 -16.121 1.00 69.19 86 SER A O 1
ATOM 691 N N . HIS A 1 87 ? 15.029 7.131 -15.094 1.00 67.31 87 HIS A N 1
ATOM 692 C CA . HIS A 1 87 ? 13.983 6.352 -14.434 1.00 67.31 87 HIS A CA 1
ATOM 693 C C . HIS A 1 87 ? 13.899 6.644 -12.925 1.00 67.31 87 HIS A C 1
ATOM 695 O O . HIS A 1 87 ? 12.999 6.153 -12.245 1.00 67.31 87 HIS A O 1
ATOM 701 N N . ASN A 1 88 ? 14.827 7.440 -12.375 1.00 58.66 88 ASN A N 1
ATOM 702 C CA . ASN A 1 88 ? 14.862 7.714 -10.944 1.00 58.66 88 ASN A CA 1
ATOM 703 C C . ASN A 1 88 ? 13.647 8.546 -10.512 1.00 58.66 88 ASN A C 1
ATOM 705 O O . ASN A 1 88 ? 13.436 9.675 -10.964 1.00 58.66 88 ASN A O 1
ATOM 709 N N . GLY A 1 89 ? 12.891 7.987 -9.566 1.00 55.56 89 GLY A N 1
ATOM 710 C CA . GLY A 1 89 ? 11.880 8.695 -8.790 1.00 55.56 89 GLY A CA 1
ATOM 711 C C . GLY A 1 89 ? 10.631 9.054 -9.582 1.00 55.56 89 GLY A C 1
ATOM 712 O O . GLY A 1 89 ? 10.260 10.227 -9.592 1.00 55.56 89 GLY A O 1
ATOM 713 N N . GLN A 1 90 ? 9.997 8.081 -10.245 1.00 55.69 90 GLN A N 1
ATOM 714 C CA . GLN A 1 90 ? 8.723 8.290 -10.951 1.00 55.69 90 GLN A CA 1
ATOM 715 C C . GLN A 1 90 ? 7.520 7.540 -10.365 1.00 55.69 90 GLN A C 1
ATOM 717 O O . GLN A 1 90 ? 6.400 7.927 -10.689 1.00 55.69 90 GLN A O 1
ATOM 722 N N . HIS A 1 91 ? 7.687 6.649 -9.377 1.00 55.88 91 HIS A N 1
ATOM 723 C CA . HIS A 1 91 ? 6.660 6.535 -8.332 1.00 55.88 91 HIS A CA 1
ATOM 724 C C . HIS A 1 91 ? 6.898 7.642 -7.299 1.00 55.88 91 HIS A C 1
ATOM 726 O O . HIS A 1 91 ? 7.258 7.389 -6.153 1.00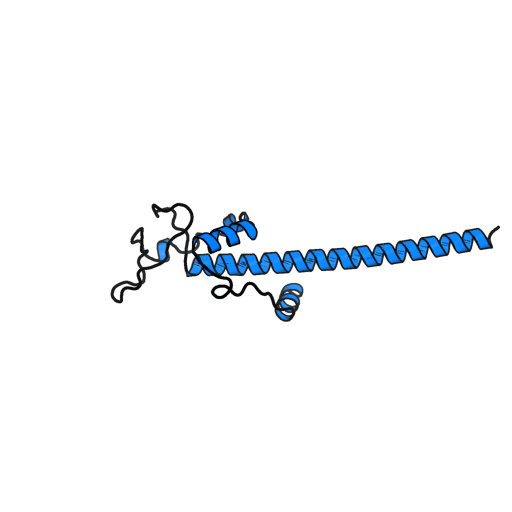 55.88 91 HIS A O 1
ATOM 732 N N . ARG A 1 92 ? 6.797 8.906 -7.745 1.00 51.75 92 ARG A N 1
ATOM 733 C CA . ARG A 1 92 ? 6.872 10.080 -6.857 1.00 51.75 92 ARG A CA 1
ATOM 734 C C . ARG A 1 92 ? 5.761 9.990 -5.825 1.00 51.75 92 ARG A C 1
ATOM 736 O O . ARG A 1 92 ? 4.759 9.334 -6.068 1.00 51.75 92 ARG A O 1
ATOM 743 N N . GLU A 1 93 ? 5.880 1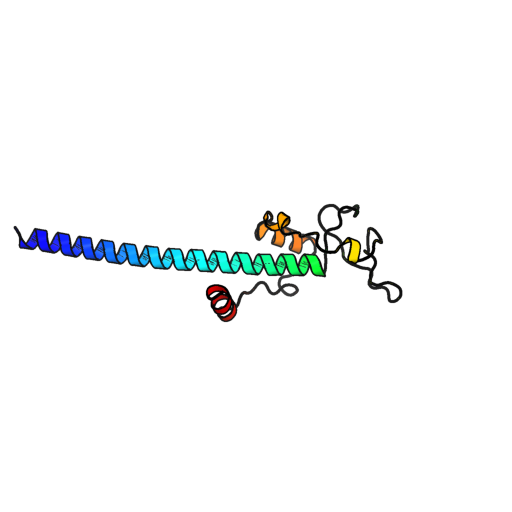0.720 -4.723 1.00 46.91 93 GLU A N 1
ATOM 744 C CA . GLU A 1 93 ? 4.833 10.800 -3.696 1.00 46.91 93 GLU A CA 1
ATOM 745 C C . GLU A 1 93 ? 3.433 11.162 -4.239 1.00 46.91 93 GLU A C 1
ATOM 747 O O . GLU A 1 93 ? 2.442 10.871 -3.580 1.00 46.91 93 GLU A O 1
ATOM 752 N N . SER A 1 94 ? 3.314 11.721 -5.450 1.00 48.12 94 SER A N 1
ATOM 753 C CA . SER A 1 94 ? 2.039 11.885 -6.167 1.00 48.12 94 SER A CA 1
ATOM 754 C C . SER A 1 94 ? 1.346 10.561 -6.545 1.00 48.12 94 SER A C 1
ATOM 756 O O . SER A 1 94 ? 0.131 10.540 -6.698 1.00 48.12 94 SER A O 1
ATOM 758 N N . ASN A 1 95 ? 2.084 9.450 -6.634 1.00 51.53 95 ASN A N 1
ATOM 759 C CA . ASN A 1 95 ? 1.564 8.087 -6.799 1.00 51.53 95 ASN A CA 1
ATOM 760 C C . ASN A 1 95 ? 1.095 7.460 -5.474 1.00 51.53 95 ASN A C 1
ATOM 762 O O . ASN A 1 95 ? 0.571 6.352 -5.498 1.00 51.53 95 ASN A O 1
ATOM 766 N N . LYS A 1 96 ? 1.160 8.178 -4.336 1.00 51.28 96 LYS A N 1
ATOM 767 C CA . LYS A 1 96 ? 0.352 7.845 -3.140 1.00 51.28 96 LYS A CA 1
ATOM 768 C C . LYS A 1 96 ? -1.157 7.884 -3.428 1.00 51.28 96 LYS A C 1
ATOM 770 O O . LYS A 1 96 ? -1.939 7.454 -2.586 1.00 51.28 96 LYS A O 1
ATOM 775 N N . ALA A 1 97 ? -1.568 8.396 -4.591 1.00 59.25 97 ALA A N 1
ATOM 776 C CA . ALA A 1 97 ? -2.928 8.246 -5.089 1.00 59.25 97 ALA A CA 1
ATOM 777 C C . ALA A 1 97 ? -3.298 6.780 -5.373 1.00 59.25 97 ALA A C 1
ATOM 779 O O . ALA A 1 97 ? -4.471 6.454 -5.248 1.00 59.25 97 ALA A O 1
ATOM 780 N N . MET A 1 98 ? -2.329 5.911 -5.706 1.00 73.38 98 MET A N 1
ATOM 781 C CA . MET A 1 98 ? -2.627 4.504 -5.962 1.00 73.38 98 MET A CA 1
ATOM 782 C C . MET A 1 98 ? -2.868 3.747 -4.657 1.00 73.38 98 MET A C 1
ATOM 784 O O . MET A 1 98 ? -2.007 3.754 -3.765 1.00 73.38 98 MET A O 1
ATOM 788 N N . GLY A 1 99 ? -4.034 3.115 -4.549 1.00 83.94 99 GLY A N 1
ATOM 789 C CA . GLY A 1 99 ? -4.381 2.231 -3.434 1.00 83.94 99 GLY A CA 1
ATOM 790 C C . GLY A 1 99 ? -3.527 0.960 -3.421 1.00 83.94 99 GLY A C 1
ATOM 791 O O . GLY A 1 99 ? -2.855 0.648 -4.407 1.00 83.94 99 GLY A O 1
ATOM 792 N N . LEU A 1 100 ? -3.546 0.217 -2.309 1.00 86.81 100 LEU A N 1
ATOM 793 C CA . LEU A 1 100 ? -2.851 -1.074 -2.226 1.00 86.81 100 LEU A CA 1
ATOM 794 C C . LEU A 1 100 ? -3.332 -2.040 -3.319 1.00 86.81 100 LEU A C 1
ATOM 796 O O . LEU A 1 100 ? -2.500 -2.615 -4.017 1.00 86.81 100 LEU A O 1
ATOM 800 N N . ASP A 1 101 ? -4.644 -2.123 -3.536 1.00 87.94 101 ASP A N 1
ATOM 801 C CA . ASP A 1 101 ? -5.254 -2.987 -4.554 1.00 87.94 101 ASP A CA 1
ATOM 802 C C . ASP A 1 101 ? -4.732 -2.684 -5.965 1.00 87.94 101 ASP A C 1
ATOM 804 O O . ASP A 1 101 ? -4.392 -3.580 -6.734 1.00 87.94 101 ASP A O 1
ATOM 808 N N . GLU A 1 102 ? -4.613 -1.402 -6.317 1.00 83.00 102 GLU A N 1
ATOM 809 C CA . GLU A 1 102 ? -4.119 -0.995 -7.634 1.00 83.00 102 GLU A CA 1
ATOM 810 C C . GLU A 1 102 ? -2.640 -1.346 -7.820 1.00 83.00 102 GLU A C 1
ATOM 812 O O . GLU A 1 102 ? -2.221 -1.700 -8.925 1.00 83.00 102 GLU A O 1
ATOM 817 N N . LEU A 1 103 ? -1.847 -1.266 -6.746 1.00 83.31 103 LEU A N 1
ATOM 818 C CA . LEU A 1 103 ? -0.449 -1.693 -6.750 1.00 83.31 103 LEU A CA 1
ATOM 819 C C . LEU A 1 103 ? -0.336 -3.216 -6.874 1.00 83.31 103 LEU A C 1
ATOM 821 O O . LEU A 1 103 ? 0.501 -3.686 -7.637 1.00 83.31 103 LEU A O 1
ATOM 825 N N . GLN A 1 104 ? -1.187 -3.981 -6.191 1.00 86.31 104 GLN A N 1
ATOM 826 C CA . GLN A 1 104 ? -1.209 -5.443 -6.297 1.00 86.31 104 GLN A CA 1
ATOM 827 C C . GLN A 1 104 ? -1.591 -5.898 -7.709 1.00 86.31 104 GLN A C 1
ATOM 829 O O . GLN A 1 104 ? -0.853 -6.670 -8.314 1.00 86.31 104 GLN A O 1
ATOM 834 N N . VAL A 1 105 ? -2.644 -5.329 -8.309 1.00 84.88 105 VAL A N 1
ATOM 835 C CA . VAL A 1 105 ? -3.014 -5.623 -9.710 1.00 84.88 105 VAL A CA 1
ATOM 836 C C . VAL A 1 105 ? -1.872 -5.286 -10.675 1.00 84.88 105 VAL A C 1
ATOM 838 O O . VAL A 1 105 ? -1.675 -5.958 -11.691 1.00 84.88 105 VAL A O 1
ATOM 841 N N . LEU A 1 106 ? -1.109 -4.229 -10.391 1.00 79.44 10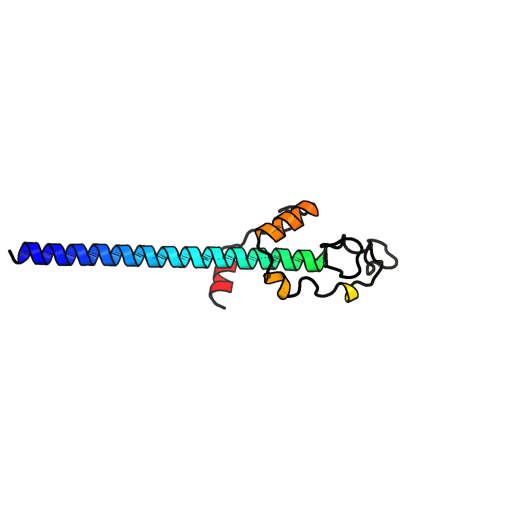6 LEU A N 1
ATOM 842 C CA . LEU A 1 106 ? 0.061 -3.873 -11.186 1.00 79.44 106 LEU A CA 1
ATOM 843 C C . LEU A 1 106 ? 1.166 -4.929 -11.074 1.00 79.44 106 LEU A C 1
ATOM 845 O O . LEU A 1 106 ? 1.717 -5.330 -12.097 1.00 79.44 106 LEU A O 1
ATOM 849 N N . LEU A 1 107 ? 1.467 -5.378 -9.855 1.00 82.75 107 LEU A N 1
ATOM 850 C CA . LEU A 1 107 ? 2.463 -6.413 -9.574 1.00 82.75 107 LEU A CA 1
ATOM 851 C C . LEU A 1 107 ? 2.081 -7.755 -10.215 1.00 82.75 107 LEU A C 1
ATOM 853 O O . LEU A 1 107 ? 2.917 -8.368 -10.879 1.00 82.75 107 LEU A O 1
ATOM 857 N N . GLU A 1 108 ? 0.807 -8.147 -10.146 1.00 84.31 108 GLU A N 1
ATOM 858 C CA . GLU A 1 108 ? 0.290 -9.350 -10.808 1.00 84.31 108 GLU A CA 1
ATOM 859 C C . GLU A 1 108 ? 0.520 -9.320 -12.327 1.00 84.31 108 GLU A C 1
ATOM 861 O O . GLU A 1 108 ? 0.959 -10.307 -12.920 1.00 84.31 108 GLU A O 1
ATOM 866 N N . ARG A 1 109 ? 0.279 -8.172 -12.979 1.00 81.00 109 ARG A N 1
ATOM 867 C CA . ARG A 1 109 ? 0.531 -7.997 -14.425 1.00 81.00 109 ARG A CA 1
ATOM 868 C C . ARG A 1 109 ? 2.007 -8.095 -14.792 1.00 81.00 109 ARG A C 1
ATOM 870 O O . ARG A 1 109 ? 2.326 -8.411 -15.936 1.00 81.00 109 ARG A O 1
ATOM 877 N N . LEU A 1 110 ? 2.892 -7.790 -13.849 1.00 77.62 110 LEU A N 1
ATOM 878 C CA . LEU A 1 110 ? 4.338 -7.927 -14.001 1.00 77.62 110 LEU A CA 1
ATOM 879 C C . LEU A 1 110 ? 4.824 -9.335 -13.649 1.00 77.62 110 LEU A C 1
ATOM 881 O O . LEU A 1 110 ? 6.020 -9.593 -13.757 1.00 77.62 110 LEU A O 1
ATOM 885 N N . HIS A 1 111 ? 3.910 -10.235 -13.269 1.00 81.69 111 HIS A N 1
ATOM 886 C CA . HIS A 1 111 ? 4.212 -11.574 -12.775 1.00 81.69 111 HIS A CA 1
ATOM 887 C C . HIS A 1 111 ? 5.134 -11.566 -11.548 1.00 81.69 111 HIS A C 1
ATOM 889 O O . HIS A 1 111 ? 5.915 -12.496 -11.363 1.00 81.69 111 HIS A O 1
ATOM 895 N N . VAL A 1 112 ? 5.038 -10.518 -10.726 1.00 82.31 112 VAL A N 1
ATOM 896 C CA . VAL A 1 112 ? 5.682 -10.456 -9.413 1.00 82.31 112 VAL A CA 1
ATOM 897 C C . VAL A 1 112 ? 4.787 -11.206 -8.439 1.00 82.31 112 VAL A C 1
ATOM 899 O O . VAL A 1 112 ? 3.592 -10.924 -8.354 1.00 82.31 112 VAL A O 1
ATOM 902 N N . THR A 1 113 ? 5.353 -12.186 -7.750 1.00 77.62 113 THR A N 1
ATOM 903 C CA . THR A 1 113 ? 4.631 -13.030 -6.796 1.00 77.62 113 THR A CA 1
ATOM 904 C C . THR A 1 113 ? 4.869 -12.571 -5.359 1.00 77.62 113 THR A C 1
ATOM 906 O O . THR A 1 113 ? 5.815 -11.830 -5.090 1.00 77.62 113 THR A O 1
ATOM 909 N N . ASP A 1 114 ? 4.047 -13.041 -4.420 1.00 69.81 114 ASP A N 1
ATOM 910 C CA . ASP A 1 114 ? 4.259 -12.799 -2.983 1.00 69.81 114 ASP A CA 1
ATOM 911 C C . ASP A 1 114 ? 5.619 -13.343 -2.491 1.00 69.81 114 ASP A C 1
ATOM 913 O O . ASP A 1 114 ? 6.171 -12.844 -1.516 1.00 69.81 114 ASP A O 1
ATOM 917 N N . ASP A 1 115 ? 6.205 -14.323 -3.192 1.00 71.75 115 ASP A N 1
ATOM 918 C CA . ASP A 1 115 ? 7.552 -14.830 -2.897 1.00 71.75 115 ASP A CA 1
ATOM 919 C C . ASP A 1 115 ? 8.658 -13.830 -3.294 1.00 71.75 115 ASP A C 1
ATOM 921 O O . ASP A 1 115 ? 9.740 -13.825 -2.702 1.00 71.75 115 ASP A O 1
ATOM 925 N N . ASP A 1 116 ? 8.403 -12.970 -4.287 1.00 75.00 116 ASP A N 1
ATOM 926 C CA . ASP A 1 116 ? 9.324 -11.907 -4.717 1.00 75.00 116 ASP A CA 1
ATOM 927 C C . ASP A 1 116 ? 9.213 -10.658 -3.832 1.00 75.00 116 ASP A C 1
ATOM 929 O O . ASP A 1 116 ? 10.153 -9.859 -3.739 1.00 75.00 116 ASP A O 1
ATOM 933 N N . LEU A 1 117 ? 8.045 -10.473 -3.213 1.00 81.19 117 LEU A N 1
ATOM 934 C CA . LEU A 1 117 ? 7.686 -9.302 -2.437 1.00 81.19 117 LEU A CA 1
ATOM 935 C C . LEU A 1 117 ? 7.072 -9.721 -1.100 1.00 81.19 117 LEU A C 1
ATOM 937 O O . LEU A 1 117 ? 5.873 -9.961 -1.004 1.00 81.19 117 LEU A O 1
ATOM 941 N N . ASP A 1 118 ? 7.886 -9.735 -0.044 1.00 82.38 118 ASP A N 1
ATOM 942 C CA . ASP A 1 118 ? 7.396 -10.016 1.304 1.00 82.38 118 ASP A CA 1
ATOM 943 C C . ASP A 1 118 ? 6.456 -8.889 1.777 1.00 82.38 118 ASP A C 1
ATOM 945 O O . ASP A 1 118 ? 6.891 -7.824 2.226 1.00 82.38 118 ASP A O 1
ATOM 949 N N . LEU A 1 119 ? 5.149 -9.105 1.626 1.00 84.50 119 LEU A N 1
ATOM 950 C CA . LEU A 1 119 ? 4.086 -8.198 2.070 1.00 84.50 119 LEU A CA 1
ATOM 951 C C . LEU A 1 119 ? 3.608 -8.488 3.496 1.00 84.50 119 LEU A C 1
ATOM 953 O O . LEU A 1 119 ? 2.743 -7.770 4.011 1.00 84.50 119 LEU A O 1
ATOM 957 N N . TYR A 1 120 ? 4.154 -9.512 4.151 1.00 88.31 120 TYR A N 1
ATOM 958 C CA . TYR A 1 120 ? 3.844 -9.781 5.543 1.00 88.31 120 TYR A CA 1
ATOM 959 C C . TYR A 1 120 ? 4.500 -8.715 6.424 1.00 88.31 120 TYR A C 1
ATOM 961 O O . TYR A 1 120 ? 5.709 -8.490 6.353 1.00 88.31 120 TYR A O 1
ATOM 969 N N . ILE A 1 121 ? 3.701 -8.040 7.256 1.00 87.56 121 ILE A N 1
ATOM 970 C CA . ILE A 1 121 ? 4.195 -7.053 8.220 1.00 87.56 121 ILE A CA 1
ATOM 971 C C . ILE A 1 121 ? 4.245 -7.711 9.605 1.00 87.56 121 ILE A C 1
ATOM 973 O O . ILE A 1 121 ? 3.189 -7.959 10.192 1.00 87.56 121 ILE A O 1
ATOM 977 N N . PRO A 1 122 ? 5.441 -8.002 10.142 1.00 88.62 122 PRO A N 1
ATOM 978 C CA . PRO A 1 122 ? 5.589 -8.571 11.473 1.00 88.62 122 PRO A CA 1
ATOM 979 C C . PRO A 1 122 ? 5.101 -7.622 12.578 1.00 88.62 122 PRO A C 1
ATOM 981 O O . PRO A 1 122 ? 5.218 -6.399 12.473 1.00 88.62 122 PRO A O 1
ATOM 984 N N . ASP A 1 123 ? 4.607 -8.179 13.684 1.00 86.44 123 ASP A N 1
ATOM 985 C CA . ASP A 1 123 ? 4.105 -7.386 14.815 1.00 86.44 123 ASP A CA 1
ATOM 986 C C . ASP A 1 123 ? 5.178 -6.485 15.451 1.00 86.44 123 ASP A C 1
ATOM 988 O O . ASP A 1 123 ? 4.871 -5.398 15.941 1.00 86.44 123 ASP A O 1
ATOM 992 N N . ASP A 1 124 ? 6.446 -6.895 15.439 1.00 87.88 124 ASP A N 1
ATOM 993 C CA . ASP A 1 124 ? 7.562 -6.081 15.922 1.00 87.88 124 ASP A CA 1
ATOM 994 C C . ASP A 1 124 ? 7.791 -4.830 15.065 1.00 87.88 124 ASP A C 1
ATOM 996 O O . ASP A 1 124 ? 8.077 -3.765 15.617 1.00 87.88 124 ASP A O 1
ATOM 1000 N N . GLU A 1 125 ? 7.580 -4.909 13.751 1.00 86.19 125 GLU A N 1
ATOM 1001 C CA . GLU A 1 125 ? 7.626 -3.747 12.859 1.00 86.19 125 GLU A CA 1
ATOM 1002 C C . GLU A 1 125 ? 6.470 -2.782 13.141 1.00 86.19 125 GLU A C 1
ATOM 1004 O O . GLU A 1 125 ? 6.688 -1.573 13.258 1.00 86.19 125 GLU A O 1
ATOM 1009 N N . LEU A 1 126 ? 5.261 -3.310 13.372 1.00 86.12 126 LEU A N 1
ATOM 1010 C CA . LEU A 1 126 ? 4.104 -2.500 13.769 1.00 86.12 126 LEU A CA 1
ATOM 1011 C C . LEU A 1 126 ? 4.365 -1.740 15.076 1.00 86.12 126 LEU A C 1
ATOM 1013 O O . LEU A 1 126 ? 4.020 -0.563 15.183 1.00 86.12 126 LEU A O 1
ATOM 1017 N N . LEU A 1 127 ? 5.019 -2.378 16.053 1.00 83.50 127 LEU A N 1
ATOM 1018 C CA . LEU A 1 127 ? 5.386 -1.752 17.328 1.00 83.50 127 LEU A CA 1
ATOM 1019 C C . LEU A 1 127 ? 6.462 -0.667 17.190 1.00 83.50 127 LEU A C 1
ATOM 1021 O O . LEU A 1 127 ? 6.498 0.260 18.005 1.00 83.50 127 LEU A O 1
ATOM 1025 N N . ILE A 1 128 ? 7.370 -0.798 16.222 1.00 84.56 128 ILE A N 1
ATOM 1026 C CA . ILE A 1 128 ? 8.406 0.204 15.944 1.00 84.56 128 ILE A CA 1
ATOM 1027 C C . ILE A 1 128 ? 7.773 1.431 15.288 1.00 84.56 128 ILE A C 1
ATOM 1029 O O . ILE A 1 128 ? 8.017 2.555 15.730 1.00 84.56 128 ILE A O 1
ATOM 1033 N N . GLU A 1 129 ? 6.938 1.224 14.271 1.00 84.00 129 GLU A N 1
ATOM 1034 C CA . GLU A 1 129 ? 6.294 2.309 13.529 1.00 84.00 129 GLU A CA 1
ATOM 1035 C C . GLU A 1 129 ? 5.229 3.034 14.356 1.00 84.00 129 GLU A C 1
ATOM 1037 O O . GLU A 1 129 ? 5.110 4.251 14.257 1.00 84.00 129 GLU A O 1
ATOM 1042 N N . SER A 1 130 ? 4.526 2.345 15.262 1.00 75.75 130 SER A N 1
ATOM 1043 C CA . SER A 1 130 ? 3.549 2.981 16.157 1.00 75.75 130 SER A CA 1
ATOM 1044 C C . SER A 1 130 ? 4.172 3.925 17.199 1.00 75.75 130 SER A C 1
ATOM 1046 O O . SER A 1 130 ? 3.445 4.589 17.937 1.00 75.75 130 SER A O 1
ATOM 1048 N N . ARG A 1 131 ? 5.505 3.923 17.347 1.00 76.94 131 ARG A N 1
ATOM 1049 C CA . ARG A 1 131 ? 6.256 4.750 18.312 1.00 76.94 131 ARG A CA 1
ATOM 1050 C C . ARG A 1 131 ? 6.979 5.938 17.668 1.00 76.94 131 ARG A C 1
ATOM 1052 O O . ARG A 1 131 ? 7.568 6.726 18.411 1.00 76.94 131 ARG A O 1
ATOM 1059 N N . LYS A 1 132 ? 6.995 6.020 16.336 1.00 65.62 132 LYS A N 1
ATOM 1060 C CA . LYS A 1 132 ? 7.578 7.131 15.572 1.00 65.62 132 LYS A CA 1
ATOM 1061 C C . LYS A 1 132 ? 6.591 8.288 15.456 1.00 65.62 132 LYS A C 1
ATOM 1063 O O . LYS A 1 132 ? 7.077 9.439 15.488 1.00 65.62 132 LYS A O 1
#

Organism: Aphanomyces astaci (NCBI:txid112090)

Foldseek 3Di:
DVVVVVVVVVVVVVVVVVVVVVVVVVVVVVVLVVVLQVVLVVQLLVCQLVQWFDAPQFPDPDTFNGADPDPPCRQAGPGRRDGNVNRHQPCPPVVCVDGSVNSVVVCVVSVNDCVNGVSDDDPVNSVVVVVD

pLDDT: mean 77.46, std 11.14, range [46.91, 91.69]

Secondary structure (DSSP, 8-state):
-HHHHHHHHHHHHHHHHHHHHHHHHHHHHHHHHHHHHHHHHHHHHHHHHHHS---TTSSSSS----B---SS-TTBBTTT--BGGGGTT-S-GGGGGS-HHHHHHHHHHTT--TTTS-----HHHHHHHTT-